Protein AF-A0A561TYX8-F1 (afdb_monomer)

Structure (mmCIF, N/CA/C/O backbone):
data_AF-A0A561TYX8-F1
#
_entry.id   AF-A0A561TYX8-F1
#
loop_
_atom_site.group_PDB
_atom_site.id
_atom_site.type_symbol
_atom_site.label_atom_id
_atom_site.label_alt_id
_atom_site.label_comp_id
_atom_site.label_asym_id
_atom_site.label_entity_id
_atom_site.label_seq_id
_atom_site.pdbx_PDB_ins_code
_atom_site.Cartn_x
_atom_site.Cartn_y
_atom_site.Cartn_z
_atom_site.occupancy
_atom_site.B_iso_or_equiv
_atom_site.auth_seq_id
_atom_site.auth_comp_id
_atom_site.auth_asym_id
_atom_site.auth_atom_id
_atom_site.pdbx_PDB_model_num
ATOM 1 N N . MET A 1 1 ? 54.799 -28.110 39.869 1.00 36.28 1 MET A N 1
ATOM 2 C CA . MET A 1 1 ? 53.670 -27.832 40.781 1.00 36.28 1 MET A CA 1
ATOM 3 C C . MET A 1 1 ? 52.400 -27.724 39.954 1.00 36.28 1 MET A C 1
ATOM 5 O O . MET A 1 1 ? 52.277 -26.794 39.171 1.00 36.28 1 MET A O 1
ATOM 9 N N . ARG A 1 2 ? 51.518 -28.722 40.056 1.00 37.59 2 ARG A N 1
ATOM 10 C CA . ARG A 1 2 ? 50.140 -28.715 39.539 1.00 37.59 2 ARG A CA 1
ATOM 11 C C . ARG A 1 2 ? 49.219 -28.675 40.762 1.00 37.59 2 ARG A C 1
ATOM 13 O O . ARG A 1 2 ? 49.580 -29.333 41.734 1.00 37.59 2 ARG A O 1
ATOM 20 N N . PRO A 1 3 ? 48.053 -28.020 40.720 1.00 42.81 3 PRO A N 1
ATOM 21 C CA . PRO A 1 3 ? 46.947 -28.414 41.564 1.00 42.81 3 PRO A CA 1
ATOM 22 C C . PRO A 1 3 ? 46.062 -29.407 40.807 1.00 42.81 3 PRO A C 1
ATOM 24 O O . PRO A 1 3 ? 45.619 -29.175 39.680 1.00 42.81 3 PRO A O 1
ATOM 27 N N . GLU A 1 4 ? 45.863 -30.543 41.453 1.00 34.31 4 GLU A N 1
ATOM 28 C CA . GLU A 1 4 ? 44.843 -31.541 41.180 1.00 34.31 4 GLU A CA 1
ATOM 29 C C . GLU A 1 4 ? 43.439 -31.010 41.515 1.00 34.31 4 GLU A C 1
ATOM 31 O O . GLU A 1 4 ? 43.203 -30.497 42.604 1.00 34.31 4 GLU A O 1
ATOM 36 N N . TRP A 1 5 ? 42.494 -31.159 40.586 1.00 33.94 5 TRP A N 1
ATOM 37 C CA . TRP A 1 5 ? 41.063 -31.045 40.865 1.00 33.94 5 TRP A CA 1
ATOM 38 C C . TRP A 1 5 ? 40.395 -32.338 40.410 1.00 33.94 5 TRP A C 1
ATOM 40 O O . TRP A 1 5 ? 40.239 -32.595 39.2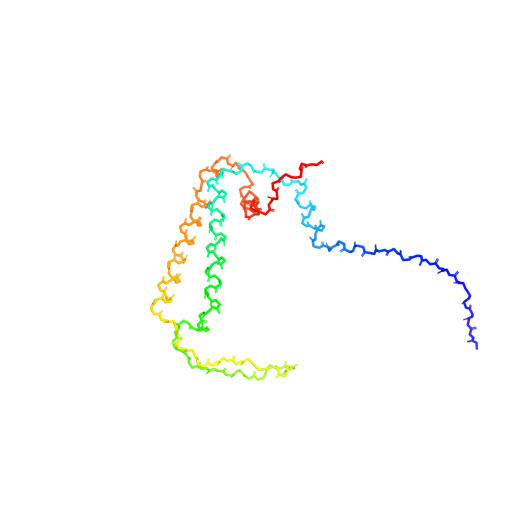16 1.00 33.94 5 TRP A O 1
ATOM 50 N N . GLY A 1 6 ? 40.067 -33.179 41.388 1.00 36.84 6 GLY A N 1
ATOM 51 C CA . GLY A 1 6 ? 39.126 -34.278 41.233 1.00 36.84 6 GLY A CA 1
ATOM 52 C C . GLY A 1 6 ? 37.692 -33.781 41.408 1.00 36.84 6 GLY A C 1
ATOM 53 O O . GLY A 1 6 ? 37.450 -32.793 42.097 1.00 36.84 6 GLY A O 1
ATOM 54 N N . GLY A 1 7 ? 36.742 -34.498 40.808 1.00 33.25 7 GLY A N 1
ATOM 55 C CA . GLY A 1 7 ? 35.319 -34.326 41.096 1.00 33.25 7 GLY A CA 1
ATOM 56 C C . GLY A 1 7 ? 34.444 -34.446 39.861 1.00 33.25 7 GLY A C 1
ATOM 57 O O . GLY A 1 7 ? 34.057 -33.450 39.262 1.00 33.25 7 GLY A O 1
ATOM 58 N N . ALA A 1 8 ? 34.121 -35.681 39.489 1.00 38.94 8 ALA A N 1
ATOM 59 C CA . ALA A 1 8 ? 33.077 -35.977 38.524 1.00 38.94 8 ALA A CA 1
ATOM 60 C C . ALA A 1 8 ? 31.706 -35.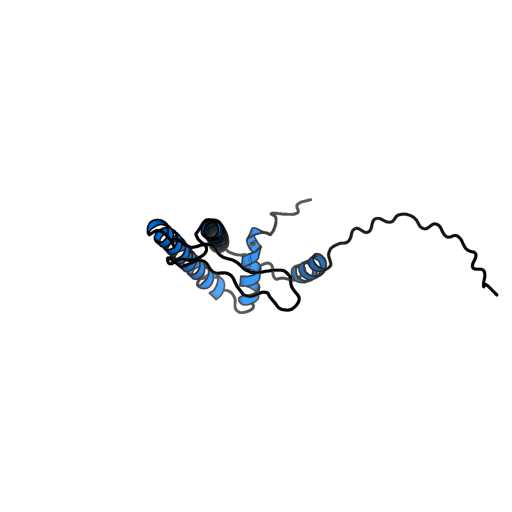526 39.059 1.00 38.94 8 ALA A C 1
ATOM 62 O O . ALA A 1 8 ? 31.303 -35.932 40.146 1.00 38.94 8 ALA A O 1
ATOM 63 N N . ALA A 1 9 ? 30.962 -34.771 38.253 1.00 36.69 9 ALA A N 1
ATOM 64 C CA . ALA A 1 9 ? 29.516 -34.643 38.378 1.00 36.69 9 ALA A CA 1
ATOM 65 C C . ALA A 1 9 ? 28.901 -34.781 36.981 1.00 36.69 9 ALA A C 1
ATOM 67 O O . ALA A 1 9 ? 29.055 -33.920 36.118 1.00 36.69 9 ALA A O 1
ATOM 68 N N . ARG A 1 10 ? 28.227 -35.912 36.751 1.00 40.44 10 ARG A N 1
ATOM 69 C CA . ARG A 1 10 ? 27.256 -36.056 35.666 1.00 40.44 10 ARG A CA 1
ATOM 70 C C . ARG A 1 10 ? 26.080 -35.134 35.979 1.00 40.44 10 ARG A C 1
ATOM 72 O O . ARG A 1 10 ? 25.477 -35.281 37.038 1.00 40.44 10 ARG A O 1
ATOM 79 N N . VAL A 1 11 ? 25.726 -34.256 35.047 1.00 37.28 11 VAL A N 1
ATOM 80 C CA . VAL A 1 11 ? 24.432 -33.567 35.042 1.00 37.28 11 VAL A CA 1
ATOM 81 C C . VAL A 1 11 ? 23.769 -33.848 33.699 1.00 37.28 11 VAL A C 1
ATOM 83 O O . VAL A 1 11 ? 24.385 -33.702 32.645 1.00 37.28 11 VAL A O 1
ATOM 86 N N . SER A 1 12 ? 22.542 -34.358 33.787 1.00 34.19 12 SER A N 1
ATOM 87 C CA . SER A 1 12 ? 21.665 -34.763 32.693 1.00 34.19 12 SER A CA 1
ATOM 88 C C . SER A 1 12 ? 21.489 -33.699 31.616 1.00 34.19 12 SER A C 1
ATOM 90 O O . SER A 1 12 ? 21.441 -32.504 31.898 1.00 34.19 12 SER A O 1
ATOM 92 N N . ALA A 1 13 ? 21.271 -34.181 30.392 1.00 40.34 13 ALA A N 1
ATOM 93 C CA . ALA A 1 13 ? 20.687 -33.422 29.301 1.00 40.34 13 ALA A CA 1
ATOM 94 C C . ALA A 1 13 ? 19.316 -32.866 29.725 1.00 40.34 13 ALA A C 1
ATOM 96 O O . ALA A 1 13 ? 18.338 -33.604 29.828 1.00 40.34 13 ALA A O 1
ATOM 97 N N . GLY A 1 14 ? 19.268 -31.565 30.002 1.00 31.69 14 GLY A N 1
ATOM 98 C CA . GLY A 1 14 ? 18.042 -30.783 30.038 1.00 31.69 14 GLY A CA 1
ATOM 99 C C . GLY A 1 14 ? 17.935 -30.022 28.726 1.00 31.69 14 GLY A C 1
ATOM 100 O O . GLY A 1 14 ? 18.785 -29.186 28.425 1.00 31.69 14 GLY A O 1
ATOM 101 N N . THR A 1 15 ? 16.924 -30.348 27.929 1.00 35.97 15 THR A N 1
ATOM 102 C CA . THR A 1 15 ? 16.546 -29.619 26.720 1.00 35.97 15 THR A CA 1
ATOM 103 C C . THR A 1 15 ? 16.343 -28.146 27.069 1.00 35.97 15 THR A C 1
ATOM 105 O O . THR A 1 15 ? 15.389 -27.796 27.760 1.00 35.97 15 THR A O 1
ATOM 108 N N . VAL A 1 16 ? 17.245 -27.276 26.610 1.00 39.47 16 VAL A N 1
ATOM 109 C CA . VAL A 1 16 ? 17.001 -25.833 26.602 1.00 39.47 16 VAL A CA 1
ATOM 110 C C . VAL A 1 16 ? 16.003 -25.584 25.471 1.00 39.47 16 VAL A C 1
ATOM 112 O O . VAL A 1 16 ? 16.356 -25.518 24.296 1.00 39.47 16 VAL A O 1
ATOM 115 N N . THR A 1 17 ? 14.717 -25.515 25.805 1.00 43.91 17 THR A N 1
ATOM 116 C CA . THR A 1 17 ? 13.752 -24.856 24.924 1.00 43.91 17 THR A CA 1
ATOM 117 C C . THR A 1 17 ? 14.003 -23.368 25.098 1.00 43.91 17 THR A C 1
ATOM 119 O O . THR A 1 17 ? 13.460 -22.730 25.997 1.00 43.91 17 THR A O 1
ATOM 122 N N . GLY A 1 18 ? 14.928 -22.834 24.300 1.00 40.00 18 GLY A N 1
ATOM 123 C CA . GLY A 1 18 ? 15.170 -21.403 24.217 1.00 40.00 18 GLY A CA 1
ATOM 124 C C . GLY A 1 18 ? 13.933 -20.734 23.638 1.00 40.00 18 GLY A C 1
ATOM 125 O O . GLY A 1 18 ? 13.807 -20.619 22.423 1.00 40.00 18 GLY A O 1
ATOM 126 N N . VAL A 1 19 ? 13.006 -20.317 24.499 1.00 43.66 19 VAL A N 1
ATOM 127 C CA . VAL A 1 19 ? 12.020 -19.308 24.117 1.00 43.66 19 VAL A CA 1
ATOM 128 C C . VAL A 1 19 ? 12.825 -18.051 23.816 1.00 43.66 19 VAL A C 1
ATOM 130 O O . VAL A 1 19 ? 13.549 -17.543 24.672 1.00 43.66 19 VAL A O 1
ATOM 133 N N . SER A 1 20 ? 12.769 -17.617 22.560 1.00 40.81 20 SER A N 1
ATOM 134 C CA . SER A 1 20 ? 13.486 -16.441 22.084 1.00 40.81 20 SER A CA 1
ATOM 135 C C . SER A 1 20 ? 13.104 -15.236 22.947 1.00 40.81 20 SER A C 1
ATOM 137 O O . SER A 1 20 ? 11.920 -15.002 23.190 1.00 40.81 20 SER A O 1
ATOM 139 N N . SER A 1 21 ? 14.079 -14.448 23.408 1.00 40.12 21 SER A N 1
ATOM 140 C CA . SER A 1 21 ? 13.830 -13.261 24.246 1.00 40.12 21 SER A CA 1
ATOM 141 C C . SER A 1 21 ? 12.894 -12.236 23.585 1.00 40.12 21 SER A C 1
ATOM 143 O O . SER A 1 21 ? 12.309 -11.405 24.273 1.00 40.12 21 SER A O 1
ATOM 145 N N . GLN A 1 22 ? 12.719 -12.323 22.262 1.00 44.97 22 GLN A N 1
ATOM 146 C CA . GLN A 1 22 ? 11.759 -11.543 21.482 1.00 44.97 22 GLN A CA 1
ATOM 147 C C . GLN A 1 22 ? 10.301 -11.933 21.805 1.00 44.97 22 GLN A C 1
ATOM 149 O O . GLN A 1 22 ? 9.473 -11.060 22.044 1.00 44.97 22 GLN A O 1
ATOM 154 N N . THR A 1 23 ? 10.025 -13.232 21.971 1.00 48.34 23 THR A N 1
ATOM 155 C CA . THR A 1 23 ? 8.698 -13.776 22.305 1.00 48.34 23 THR A CA 1
ATOM 156 C C . THR A 1 23 ? 8.246 -13.374 23.709 1.00 48.34 23 THR A C 1
ATOM 158 O O . THR A 1 23 ? 7.081 -13.061 23.916 1.00 48.34 23 THR A O 1
ATOM 161 N N . ILE A 1 24 ? 9.162 -13.319 24.681 1.00 45.91 24 ILE A N 1
ATOM 162 C CA . ILE A 1 24 ? 8.820 -12.945 26.066 1.00 45.91 24 ILE A CA 1
ATOM 163 C C . ILE A 1 24 ? 8.516 -11.443 26.182 1.00 45.91 24 ILE A C 1
ATOM 165 O O . ILE A 1 24 ? 7.650 -11.049 26.965 1.00 45.91 24 ILE A O 1
ATOM 169 N N . PHE A 1 25 ? 9.183 -10.598 25.387 1.00 44.19 25 PHE A N 1
ATOM 170 C CA . PHE A 1 25 ? 8.938 -9.154 25.402 1.00 44.19 25 PHE A CA 1
ATOM 171 C C . PHE A 1 25 ? 7.599 -8.788 24.744 1.00 44.19 25 PHE A C 1
ATOM 173 O O . PHE A 1 25 ? 6.875 -7.947 25.272 1.00 44.19 25 PHE A O 1
ATOM 180 N N . GLU A 1 26 ? 7.223 -9.465 23.655 1.00 50.44 26 GLU A N 1
ATOM 181 C CA . GLU A 1 26 ? 5.905 -9.301 23.029 1.00 50.44 26 GLU A CA 1
ATOM 182 C C . GLU A 1 26 ? 4.787 -9.871 23.908 1.00 50.44 26 GLU A C 1
ATOM 184 O O . GLU A 1 26 ? 3.799 -9.192 24.175 1.00 50.44 26 GLU A O 1
ATOM 189 N N . GLN A 1 27 ? 4.951 -11.079 24.451 1.00 44.59 27 GLN A N 1
ATOM 190 C CA . GLN A 1 27 ? 3.891 -11.747 25.210 1.00 44.59 27 GLN A CA 1
ATOM 191 C C . GLN A 1 27 ? 3.582 -11.060 26.554 1.00 44.59 27 GLN A C 1
ATOM 193 O O . GLN A 1 27 ? 2.430 -11.047 26.988 1.00 44.59 27 GLN A O 1
ATOM 198 N N . SER A 1 28 ? 4.575 -10.408 27.172 1.00 48.81 28 SER A N 1
ATOM 199 C CA . SER A 1 28 ? 4.374 -9.565 28.361 1.00 48.81 28 SER A CA 1
ATOM 200 C C . SER A 1 28 ? 3.639 -8.251 28.039 1.00 48.81 28 SER A C 1
ATOM 202 O O . SER A 1 28 ? 2.866 -7.760 28.859 1.00 48.81 28 SER A O 1
ATOM 204 N N . TYR A 1 29 ? 3.801 -7.716 26.822 1.00 53.31 29 TYR A N 1
ATOM 205 C CA . TYR A 1 29 ? 3.043 -6.555 26.333 1.00 53.31 29 TYR A CA 1
ATOM 206 C C . TYR A 1 29 ? 1.591 -6.908 25.972 1.00 53.31 29 TYR A C 1
ATOM 208 O O . TYR A 1 29 ? 0.699 -6.071 26.116 1.00 53.31 29 TYR A O 1
ATOM 216 N N . TYR A 1 30 ? 1.339 -8.148 25.541 1.00 52.09 30 TYR A N 1
ATOM 217 C CA . TYR A 1 30 ? 0.015 -8.589 25.097 1.00 52.09 30 TYR A CA 1
ATOM 218 C C . TYR A 1 30 ? -0.912 -9.109 26.214 1.00 52.09 30 TYR A C 1
ATOM 220 O O . TYR A 1 30 ? -2.119 -9.184 26.008 1.00 52.09 30 TYR A O 1
ATOM 228 N N . SER A 1 31 ? -0.395 -9.402 27.413 1.00 53.94 31 SER A N 1
ATOM 229 C CA . SER A 1 31 ? -1.201 -9.920 28.540 1.00 53.94 31 SER A CA 1
ATOM 230 C C . SER A 1 31 ? -2.024 -8.845 29.282 1.00 53.94 31 SER A C 1
ATOM 232 O O . SER A 1 31 ? -2.744 -9.149 30.230 1.00 53.94 31 SER A O 1
ATOM 234 N N . GLY A 1 32 ? -1.920 -7.577 28.864 1.00 48.88 32 GLY A N 1
ATOM 235 C CA . GLY A 1 32 ? -2.638 -6.443 29.461 1.00 48.88 32 GLY A CA 1
ATOM 236 C C . GLY A 1 32 ? -3.168 -5.411 28.463 1.00 48.88 32 GLY A C 1
ATOM 237 O O . GLY A 1 32 ? -3.611 -4.345 28.888 1.00 48.88 32 GLY A O 1
ATOM 238 N N . VAL A 1 33 ? -3.124 -5.681 27.152 1.00 52.56 33 VAL A N 1
ATOM 239 C CA . VAL A 1 33 ? -3.747 -4.772 26.176 1.00 52.56 33 VAL A CA 1
ATOM 240 C C . VAL A 1 33 ? -5.264 -4.837 26.321 1.00 52.56 33 VAL A C 1
ATOM 242 O O . VAL A 1 33 ? -5.823 -5.936 26.344 1.00 52.56 33 VAL A O 1
ATOM 245 N N . PRO A 1 34 ? -5.945 -3.679 26.376 1.00 58.78 34 PRO A N 1
ATOM 246 C CA . PRO A 1 34 ? -7.390 -3.627 26.251 1.00 58.78 34 PRO A CA 1
ATOM 247 C C . PRO A 1 34 ? -7.815 -4.445 25.033 1.00 58.78 34 PRO A C 1
ATOM 249 O O . PRO A 1 34 ? -7.312 -4.237 23.927 1.00 58.78 34 PRO A O 1
ATOM 252 N N . THR A 1 35 ? -8.709 -5.410 25.230 1.00 72.38 35 THR A N 1
ATOM 253 C CA . THR A 1 35 ? -9.279 -6.155 24.112 1.00 72.38 35 THR A CA 1
ATOM 254 C C . THR A 1 35 ? -10.230 -5.215 23.383 1.00 72.38 35 THR A C 1
ATOM 256 O O . THR A 1 35 ? -11.324 -4.925 23.862 1.00 72.38 35 THR A O 1
ATOM 259 N N . TYR A 1 36 ? -9.774 -4.664 22.262 1.00 85.56 36 TYR A N 1
ATOM 260 C CA . TYR A 1 36 ? -10.581 -3.786 21.427 1.00 85.56 36 TYR A CA 1
ATOM 261 C C . TYR A 1 36 ? -11.527 -4.623 20.567 1.00 85.56 36 TYR A C 1
ATOM 263 O O . TYR A 1 36 ? -11.086 -5.450 19.767 1.00 85.56 36 TYR A O 1
ATOM 271 N N . ASP A 1 37 ? -12.828 -4.388 20.712 1.00 88.88 37 ASP A N 1
ATOM 272 C CA . ASP A 1 37 ? -13.844 -4.986 19.850 1.00 88.88 37 ASP A CA 1
ATOM 273 C C . ASP A 1 37 ? -13.958 -4.169 18.555 1.00 88.88 37 ASP A C 1
ATOM 275 O O . ASP A 1 37 ? -14.744 -3.225 18.448 1.00 88.88 37 ASP A O 1
ATOM 279 N N . PHE A 1 38 ? -13.058 -4.441 17.606 1.00 93.38 38 PHE A N 1
ATOM 280 C CA . PHE A 1 38 ? -13.038 -3.736 16.326 1.00 93.38 38 PHE A CA 1
ATOM 281 C C . PHE A 1 38 ? -14.210 -4.176 15.440 1.00 93.38 38 PHE A C 1
ATOM 283 O O . PHE A 1 38 ? -14.347 -5.377 15.187 1.00 93.38 38 PHE A O 1
ATOM 290 N N . PRO A 1 39 ? -14.978 -3.227 14.873 1.00 95.44 39 PRO A N 1
ATOM 291 C CA . PRO A 1 39 ? -15.978 -3.519 13.856 1.00 95.44 39 PRO A CA 1
ATOM 292 C C . PRO A 1 39 ? -15.398 -4.321 12.686 1.00 95.44 39 PRO A C 1
ATOM 294 O O . PRO A 1 39 ? -14.243 -4.128 12.290 1.00 95.44 39 PRO A O 1
ATOM 297 N N . GLN A 1 40 ? -16.196 -5.234 12.132 1.00 94.19 40 GLN A N 1
ATOM 298 C CA . GLN A 1 40 ? -15.735 -6.150 11.087 1.00 94.19 40 GLN A CA 1
ATOM 299 C C . GLN A 1 40 ? -15.272 -5.412 9.825 1.00 94.19 40 GLN A C 1
ATOM 301 O O .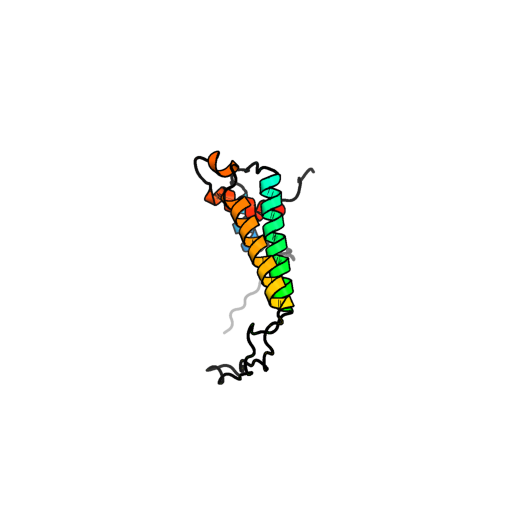 GLN A 1 40 ? -14.251 -5.775 9.253 1.00 94.19 40 GLN A O 1
ATOM 306 N N . ASP A 1 41 ? -15.959 -4.343 9.432 1.00 96.88 41 ASP A N 1
ATOM 307 C CA . ASP A 1 41 ? -15.586 -3.487 8.304 1.00 96.88 41 ASP A CA 1
ATOM 308 C C . ASP A 1 41 ? -14.227 -2.802 8.508 1.00 96.88 41 ASP A C 1
ATOM 310 O O . ASP A 1 41 ? -13.413 -2.758 7.585 1.00 96.88 41 ASP A O 1
ATOM 314 N N . LEU A 1 42 ? -13.921 -2.35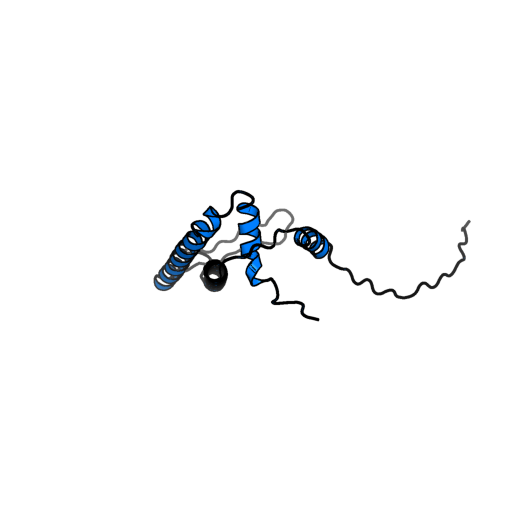7 9.729 1.00 97.06 42 LEU A N 1
ATOM 315 C CA . LEU A 1 42 ? -12.603 -1.822 10.076 1.00 97.06 42 LEU A CA 1
ATOM 316 C C . LEU A 1 42 ? -11.506 -2.900 10.015 1.00 97.06 42 LEU A C 1
ATOM 318 O O . LEU A 1 42 ? -10.408 -2.642 9.511 1.00 97.06 42 LEU A O 1
ATOM 322 N N . ARG A 1 43 ? -11.796 -4.118 10.492 1.00 96.50 43 ARG A N 1
ATOM 323 C CA . ARG A 1 43 ? -10.875 -5.268 10.393 1.00 96.50 43 ARG A CA 1
ATOM 324 C C . ARG A 1 43 ? -10.626 -5.654 8.935 1.00 96.50 43 ARG A C 1
ATOM 326 O O . ARG A 1 43 ? -9.478 -5.881 8.549 1.00 96.50 43 ARG A O 1
ATOM 333 N N . ASP A 1 44 ? -11.675 -5.683 8.121 1.00 96.75 44 ASP A N 1
ATOM 334 C CA . ASP A 1 44 ? -11.604 -6.010 6.699 1.00 96.75 44 ASP A CA 1
ATOM 335 C C . ASP A 1 44 ? -10.824 -4.946 5.918 1.00 96.75 44 ASP A C 1
ATOM 337 O O . ASP A 1 44 ? -9.966 -5.295 5.103 1.00 96.75 44 ASP A O 1
ATOM 341 N N . ALA A 1 45 ? -11.034 -3.660 6.217 1.00 97.62 45 ALA A N 1
ATOM 342 C CA . ALA A 1 45 ? -10.264 -2.562 5.635 1.00 97.62 45 ALA A CA 1
ATOM 343 C C . ALA A 1 45 ? -8.769 -2.662 5.986 1.00 97.62 45 ALA A C 1
ATOM 345 O O . ALA A 1 45 ? -7.916 -2.536 5.103 1.00 97.62 45 ALA A O 1
ATOM 346 N N . GLN A 1 46 ? -8.432 -2.965 7.246 1.00 98.00 46 GLN A N 1
ATOM 347 C CA . GLN A 1 46 ? -7.044 -3.182 7.667 1.00 98.00 46 GLN A CA 1
ATOM 348 C C . GLN A 1 46 ? -6.411 -4.388 6.953 1.00 98.00 46 GLN A C 1
ATOM 350 O O . GLN A 1 46 ? -5.271 -4.319 6.484 1.00 98.00 46 GLN A O 1
ATOM 355 N N . LEU A 1 47 ? -7.145 -5.496 6.834 1.00 97.25 47 LEU A N 1
ATOM 356 C CA . LEU A 1 47 ? -6.675 -6.696 6.146 1.00 97.25 47 LEU A CA 1
ATOM 357 C C . LEU A 1 47 ? -6.462 -6.444 4.647 1.00 97.25 47 LEU A C 1
ATOM 359 O O . LEU A 1 47 ? -5.453 -6.873 4.080 1.00 97.25 47 LEU A O 1
ATOM 363 N N . ALA A 1 48 ? -7.382 -5.727 4.002 1.00 98.00 48 ALA A N 1
ATOM 364 C CA . ALA A 1 48 ? -7.245 -5.308 2.613 1.00 98.00 48 ALA A CA 1
ATOM 365 C C . ALA A 1 48 ? -6.025 -4.394 2.423 1.00 98.00 48 ALA A C 1
ATOM 367 O O . ALA A 1 48 ? -5.265 -4.584 1.470 1.00 98.00 48 ALA A O 1
ATOM 368 N N . LEU A 1 49 ? -5.778 -3.462 3.351 1.00 98.19 49 LEU A N 1
ATOM 369 C CA . LEU A 1 49 ? -4.603 -2.588 3.329 1.00 98.19 49 LEU A CA 1
ATOM 370 C C . LEU A 1 49 ? -3.300 -3.400 3.377 1.00 98.19 49 LEU A C 1
ATOM 372 O O . LEU A 1 49 ? -2.399 -3.179 2.565 1.00 98.19 49 LEU A O 1
ATOM 376 N N . HIS A 1 50 ? -3.214 -4.383 4.277 1.00 97.12 50 HIS A N 1
ATOM 377 C CA . HIS A 1 50 ? -2.059 -5.280 4.385 1.00 97.12 50 HIS A CA 1
ATOM 378 C C . HIS A 1 50 ? -1.837 -6.108 3.121 1.00 97.12 50 HIS A C 1
ATOM 380 O O . HIS A 1 50 ? -0.721 -6.163 2.603 1.00 97.12 50 HIS A O 1
ATOM 386 N N . ARG A 1 51 ? -2.901 -6.717 2.589 1.00 97.69 51 ARG A N 1
ATOM 387 C CA . ARG A 1 51 ? -2.832 -7.511 1.355 1.00 97.69 51 ARG A CA 1
ATOM 388 C C . ARG A 1 51 ? -2.385 -6.668 0.167 1.00 97.69 51 ARG A C 1
ATOM 390 O O . ARG A 1 51 ? -1.520 -7.102 -0.587 1.00 97.69 51 ARG A O 1
ATOM 397 N N . THR A 1 52 ? -2.918 -5.456 0.036 1.00 98.50 52 THR A N 1
ATOM 398 C CA . THR A 1 52 ? -2.552 -4.525 -1.041 1.00 98.50 52 THR A CA 1
ATOM 399 C C . THR A 1 52 ? -1.086 -4.118 -0.938 1.00 98.50 52 THR A C 1
ATOM 401 O O . THR A 1 52 ? -0.375 -4.128 -1.942 1.00 98.50 52 THR A O 1
ATOM 404 N N . ARG A 1 53 ? -0.592 -3.824 0.274 1.00 98.19 53 ARG A N 1
ATOM 405 C CA . ARG A 1 53 ? 0.829 -3.517 0.496 1.00 98.19 53 ARG A CA 1
ATOM 406 C C . ARG A 1 53 ? 1.713 -4.703 0.112 1.00 98.19 53 ARG A C 1
ATOM 408 O O . ARG A 1 53 ? 2.663 -4.522 -0.643 1.00 98.19 53 ARG A O 1
ATOM 415 N N . ALA A 1 54 ? 1.369 -5.908 0.564 1.00 98.12 54 ALA A N 1
ATOM 416 C CA . ALA A 1 54 ? 2.115 -7.117 0.230 1.00 98.12 54 ALA A CA 1
ATOM 417 C C . ALA A 1 54 ? 2.129 -7.389 -1.286 1.00 98.12 54 ALA A C 1
ATOM 419 O O . ALA A 1 54 ? 3.182 -7.697 -1.843 1.00 98.12 54 ALA A O 1
ATOM 420 N N . ALA A 1 55 ? 0.991 -7.223 -1.966 1.00 98.44 55 ALA A N 1
ATOM 421 C CA . ALA A 1 55 ? 0.887 -7.376 -3.416 1.00 98.44 55 ALA A CA 1
ATOM 422 C C . ALA A 1 55 ? 1.732 -6.333 -4.165 1.00 98.44 55 ALA A C 1
ATOM 424 O O . ALA A 1 55 ? 2.485 -6.688 -5.073 1.00 98.44 55 ALA A O 1
ATOM 425 N N . MET A 1 56 ? 1.682 -5.064 -3.746 1.00 98.44 56 MET A N 1
ATOM 426 C CA . MET A 1 56 ? 2.511 -3.999 -4.315 1.00 98.44 56 MET A CA 1
ATOM 427 C C . MET A 1 56 ? 4.006 -4.291 -4.136 1.00 98.44 56 MET A C 1
ATOM 429 O O . MET A 1 56 ? 4.779 -4.102 -5.071 1.00 98.44 56 MET A O 1
ATOM 433 N N . GLU A 1 57 ? 4.430 -4.765 -2.963 1.00 98.25 57 GLU A N 1
ATOM 434 C CA . GLU A 1 57 ? 5.829 -5.121 -2.696 1.00 98.25 57 GLU A CA 1
ATOM 435 C C . GLU A 1 57 ? 6.292 -6.326 -3.517 1.00 98.25 57 GLU A C 1
ATOM 437 O O . GLU A 1 57 ? 7.413 -6.333 -4.027 1.00 98.25 57 GLU A O 1
ATOM 442 N N . GLN A 1 58 ? 5.448 -7.351 -3.658 1.00 98.50 58 GLN A N 1
ATOM 443 C CA . GLN A 1 58 ? 5.732 -8.502 -4.516 1.00 98.50 58 GLN A CA 1
ATOM 444 C C . GLN A 1 58 ? 5.874 -8.075 -5.9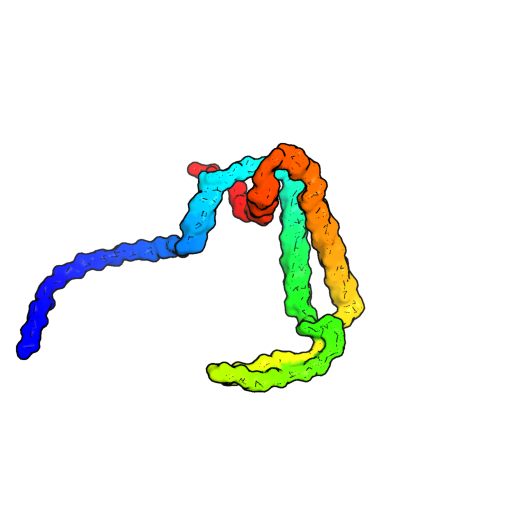75 1.00 98.50 58 GLN A C 1
ATOM 446 O O . GLN A 1 58 ? 6.831 -8.479 -6.630 1.00 98.50 58 GLN A O 1
ATOM 451 N N . TYR A 1 59 ? 4.984 -7.206 -6.453 1.00 98.19 59 TYR A N 1
ATOM 452 C CA . TYR A 1 59 ? 5.060 -6.643 -7.794 1.00 98.19 59 TYR A CA 1
ATOM 453 C C . TYR A 1 59 ? 6.313 -5.781 -7.988 1.00 98.19 59 TYR A C 1
ATOM 455 O O . TYR A 1 59 ? 7.044 -5.953 -8.954 1.00 98.19 59 TYR A O 1
ATOM 463 N N . ALA A 1 60 ? 6.639 -4.904 -7.037 1.00 96.75 60 ALA A N 1
ATOM 464 C CA . ALA A 1 60 ? 7.822 -4.049 -7.120 1.00 96.75 60 ALA A CA 1
ATOM 465 C C . ALA A 1 60 ? 9.132 -4.852 -7.217 1.00 96.75 60 ALA A C 1
ATOM 467 O O . ALA A 1 60 ? 10.070 -4.410 -7.874 1.00 96.75 60 ALA A O 1
ATOM 468 N N . LYS A 1 61 ? 9.192 -6.052 -6.622 1.00 97.25 61 LYS A N 1
ATOM 469 C CA . LYS A 1 61 ? 10.348 -6.959 -6.733 1.00 97.25 61 LYS A CA 1
ATOM 470 C C . LYS A 1 61 ? 10.545 -7.528 -8.141 1.00 97.25 61 LYS A C 1
ATOM 472 O O . LYS A 1 61 ? 11.649 -7.977 -8.437 1.00 97.25 61 LYS A O 1
ATOM 477 N N . THR A 1 62 ? 9.515 -7.533 -8.991 1.00 96.81 62 THR A N 1
ATOM 478 C CA . THR A 1 62 ? 9.626 -7.990 -10.387 1.00 96.81 62 THR A CA 1
ATOM 479 C C . THR A 1 62 ? 10.020 -6.871 -11.345 1.00 96.81 62 THR A C 1
ATOM 481 O O . THR A 1 62 ? 10.296 -7.142 -12.511 1.00 96.81 62 THR A O 1
ATOM 484 N N . LEU A 1 63 ? 10.001 -5.617 -10.890 1.00 97.00 63 LEU A N 1
ATOM 485 C CA . LEU A 1 63 ? 10.316 -4.466 -11.724 1.00 97.00 63 LEU A CA 1
ATOM 486 C C . LEU A 1 63 ? 11.825 -4.257 -11.848 1.00 97.00 63 LEU A C 1
ATOM 488 O O . LEU A 1 63 ? 12.624 -4.750 -11.048 1.00 97.00 63 LEU A O 1
ATOM 492 N N . ALA A 1 64 ? 12.210 -3.486 -12.865 1.00 96.94 64 ALA A N 1
ATOM 493 C CA . ALA A 1 64 ? 13.577 -3.011 -12.988 1.00 96.94 64 ALA A CA 1
ATOM 494 C C . ALA A 1 64 ? 13.989 -2.231 -11.726 1.00 96.94 64 ALA A C 1
ATOM 496 O O . ALA A 1 64 ? 13.167 -1.681 -11.001 1.00 96.94 64 ALA A O 1
ATOM 497 N N . TRP A 1 65 ? 15.285 -2.161 -11.438 1.00 94.69 65 TRP A N 1
ATOM 498 C CA . TRP A 1 65 ? 15.742 -1.492 -10.216 1.00 94.69 65 TRP A CA 1
ATOM 499 C C . TRP A 1 65 ? 15.566 0.038 -10.261 1.00 94.69 65 TRP A C 1
ATOM 501 O O . TRP A 1 65 ? 15.645 0.682 -9.216 1.00 94.69 65 TRP A O 1
ATOM 511 N N . SER A 1 66 ? 15.330 0.613 -11.446 1.00 96.06 66 SER A N 1
ATOM 512 C CA . SER A 1 66 ? 15.005 2.026 -11.648 1.00 96.06 66 SER A CA 1
ATOM 513 C C . SER A 1 66 ? 13.700 2.183 -12.419 1.00 96.06 66 SER A C 1
ATOM 515 O O . SER A 1 66 ? 13.455 1.446 -13.373 1.00 96.06 66 SER A O 1
ATOM 517 N N . ALA A 1 67 ? 12.910 3.187 -12.032 1.00 95.88 67 ALA A N 1
ATOM 518 C CA . ALA A 1 67 ? 11.667 3.559 -12.703 1.00 95.88 67 ALA A CA 1
ATOM 519 C C . ALA A 1 67 ? 11.898 4.241 -14.057 1.00 95.88 67 ALA A C 1
ATOM 521 O O . ALA A 1 67 ? 11.115 4.041 -14.980 1.00 95.88 67 ALA A O 1
ATOM 522 N N . GLU A 1 68 ? 12.978 5.009 -14.191 1.00 96.38 68 GLU A N 1
ATOM 523 C CA . GLU A 1 68 ? 13.397 5.587 -15.468 1.00 96.38 68 GLU A CA 1
ATOM 524 C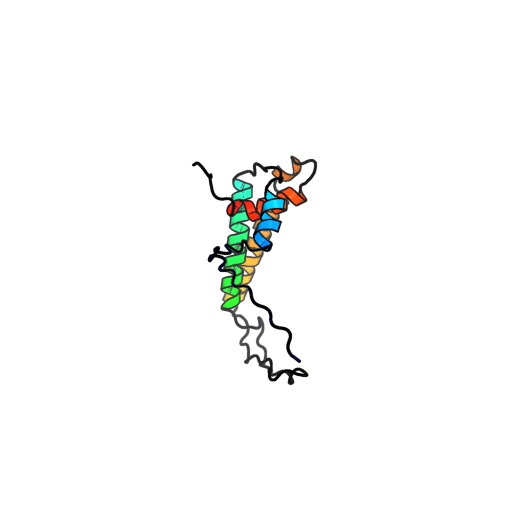 C . GLU A 1 68 ? 14.539 4.777 -16.087 1.00 96.38 68 GLU A C 1
ATOM 526 O O . GLU A 1 68 ? 15.277 4.103 -15.347 1.00 96.38 68 GLU A O 1
ATOM 531 N N . PRO A 1 69 ? 14.717 4.848 -17.419 1.00 96.81 69 PRO A N 1
ATOM 532 C CA . PRO A 1 69 ? 15.908 4.329 -18.066 1.00 96.81 69 PRO A CA 1
ATOM 533 C C . PRO A 1 69 ? 17.155 4.946 -17.431 1.00 96.81 69 PRO A C 1
ATOM 535 O O . PRO A 1 69 ? 17.299 6.169 -17.390 1.00 96.81 69 PRO A O 1
ATOM 538 N N . MET A 1 70 ? 18.049 4.109 -16.911 1.00 96.81 70 MET A N 1
ATOM 539 C CA . MET A 1 70 ? 19.283 4.569 -16.279 1.00 96.81 70 MET A CA 1
ATOM 540 C C . MET A 1 70 ? 20.449 3.661 -16.648 1.00 96.81 70 MET A C 1
ATOM 542 O O . MET A 1 70 ? 20.283 2.438 -16.629 1.00 96.81 70 MET A O 1
ATOM 546 N N . PRO A 1 71 ? 21.631 4.234 -16.938 1.00 95.56 71 PRO A N 1
ATOM 547 C CA . PRO A 1 71 ? 22.823 3.434 -17.138 1.00 95.56 71 PRO A CA 1
ATOM 548 C C . PRO A 1 71 ? 23.186 2.701 -15.846 1.00 95.56 71 PRO A C 1
ATOM 550 O O . PRO A 1 71 ? 22.979 3.191 -14.729 1.00 95.56 71 PRO A O 1
ATOM 553 N N . GLY A 1 72 ? 23.738 1.513 -16.023 1.00 94.44 72 GLY A N 1
ATOM 554 C CA . GLY A 1 72 ? 24.344 0.728 -14.978 1.00 94.44 72 GLY A CA 1
ATOM 555 C C . GLY A 1 72 ? 25.547 1.450 -14.397 1.00 94.44 72 GLY A C 1
ATOM 556 O O . GLY A 1 72 ? 26.144 2.342 -15.005 1.00 94.44 72 GLY A O 1
ATOM 557 N N . TRP A 1 73 ? 25.898 1.065 -13.182 1.00 93.38 73 TRP A N 1
ATOM 558 C CA . TRP A 1 73 ? 27.012 1.653 -12.465 1.00 93.38 73 TRP A CA 1
ATOM 559 C C . TRP A 1 73 ? 27.697 0.613 -11.590 1.00 93.38 73 TRP A C 1
ATOM 561 O O . TRP A 1 73 ? 27.095 -0.361 -11.137 1.00 93.38 73 TRP A O 1
ATOM 571 N N . GLU A 1 74 ? 28.970 0.873 -11.334 1.00 93.00 74 GLU A N 1
ATOM 572 C CA . GLU A 1 74 ? 29.831 0.121 -10.432 1.00 93.00 74 GLU A CA 1
ATOM 573 C C . GLU A 1 74 ? 30.398 1.117 -9.425 1.00 93.00 74 GLU A C 1
ATOM 575 O O . GLU A 1 74 ? 30.993 2.124 -9.812 1.00 93.00 74 GLU A O 1
ATOM 580 N N . ALA A 1 75 ? 30.176 0.878 -8.134 1.00 88.25 75 ALA A N 1
ATOM 581 C CA . ALA A 1 75 ? 30.756 1.716 -7.096 1.00 88.25 75 ALA A CA 1
ATOM 582 C C . ALA A 1 75 ? 32.220 1.354 -6.859 1.00 88.25 75 ALA A C 1
ATOM 584 O O . ALA A 1 75 ? 32.645 0.199 -6.990 1.00 88.25 75 ALA A O 1
ATOM 585 N N . ASP A 1 76 ? 32.968 2.347 -6.386 1.00 84.25 76 ASP A N 1
ATOM 586 C CA . ASP A 1 76 ? 34.287 2.113 -5.832 1.00 84.25 76 ASP A CA 1
ATOM 587 C C . ASP A 1 76 ? 34.238 1.102 -4.684 1.00 84.25 76 ASP A C 1
ATOM 589 O O . ASP A 1 76 ? 33.248 0.937 -3.959 1.00 84.25 76 ASP A O 1
ATOM 593 N N . LYS A 1 77 ? 35.366 0.412 -4.512 1.00 82.25 77 LYS A N 1
ATOM 594 C CA . LYS A 1 77 ? 35.547 -0.560 -3.439 1.00 82.25 77 LYS A CA 1
ATOM 595 C C . LYS A 1 77 ? 35.306 0.119 -2.089 1.00 82.25 77 LYS A C 1
ATOM 597 O O . LYS A 1 77 ? 35.966 1.100 -1.755 1.00 82.25 77 LYS A O 1
ATOM 602 N N . GLN A 1 78 ? 34.419 -0.458 -1.286 1.00 80.81 78 GLN A N 1
ATOM 603 C CA . GLN A 1 78 ? 34.205 -0.009 0.087 1.00 80.81 78 GLN A CA 1
ATOM 604 C C . GLN A 1 78 ? 35.475 -0.233 0.928 1.00 80.81 78 GLN A C 1
ATOM 606 O O . GLN A 1 78 ? 36.130 -1.277 0.828 1.00 80.81 78 GLN A O 1
ATOM 611 N N . LEU A 1 79 ? 35.837 0.740 1.770 1.00 80.50 79 LEU A N 1
ATOM 612 C CA . LEU A 1 79 ? 37.019 0.635 2.628 1.00 80.50 79 LEU A CA 1
ATOM 613 C C . LEU A 1 79 ? 36.860 -0.571 3.575 1.00 80.50 79 LEU A C 1
ATOM 615 O O . LEU A 1 79 ? 35.824 -0.737 4.210 1.00 80.50 79 LEU A O 1
ATOM 619 N N . HIS A 1 80 ? 37.876 -1.435 3.634 1.00 85.19 80 HIS A N 1
ATOM 620 C CA . HIS A 1 80 ? 37.891 -2.689 4.412 1.00 85.19 80 HIS A CA 1
ATOM 621 C C . HIS A 1 80 ? 36.910 -3.801 3.979 1.00 85.19 80 HIS A C 1
ATOM 623 O O . HIS A 1 80 ? 36.779 -4.793 4.691 1.00 85.19 80 HIS A O 1
ATOM 629 N N . SER A 1 81 ? 36.300 -3.718 2.789 1.00 82.88 81 SER A N 1
ATOM 630 C CA . SER A 1 81 ? 35.518 -4.817 2.198 1.00 82.88 81 SER A CA 1
ATOM 631 C C . SER A 1 81 ? 36.001 -5.166 0.787 1.00 82.88 81 SER A C 1
ATOM 633 O O . SER A 1 81 ? 36.482 -4.310 0.050 1.00 82.88 81 SER A O 1
ATOM 635 N N . GLY A 1 82 ? 35.899 -6.439 0.396 1.00 80.25 82 GLY A N 1
ATOM 636 C CA . GLY A 1 82 ? 36.098 -6.874 -0.995 1.00 80.25 82 GLY A CA 1
ATOM 637 C C . GLY A 1 82 ? 34.886 -6.611 -1.896 1.00 80.25 82 GLY A C 1
ATOM 638 O O . GLY A 1 82 ? 34.986 -6.763 -3.110 1.00 80.25 82 GLY A O 1
ATOM 639 N N . TYR A 1 83 ? 33.753 -6.227 -1.308 1.00 84.38 83 TYR A N 1
ATOM 640 C CA . TYR A 1 83 ? 32.490 -6.034 -2.003 1.00 84.38 83 TYR A CA 1
ATOM 641 C C . TYR A 1 83 ? 32.479 -4.743 -2.835 1.00 84.38 83 TYR A C 1
ATOM 643 O O . TYR A 1 83 ? 32.904 -3.680 -2.368 1.00 84.38 83 TYR A O 1
ATOM 651 N N . ARG A 1 84 ? 31.948 -4.846 -4.057 1.00 84.94 84 ARG A N 1
ATOM 652 C CA . ARG A 1 84 ? 31.601 -3.723 -4.932 1.00 84.94 84 ARG A CA 1
ATOM 653 C C . ARG A 1 84 ? 30.121 -3.816 -5.265 1.00 84.94 84 ARG A C 1
ATOM 655 O O . ARG A 1 84 ? 29.652 -4.865 -5.698 1.00 84.94 84 ARG A O 1
ATOM 662 N N . SER A 1 85 ? 29.399 -2.728 -5.022 1.00 88.25 85 SER A N 1
ATOM 663 C CA . SER A 1 85 ? 28.004 -2.627 -5.433 1.00 88.25 85 SER A CA 1
ATOM 664 C C . SER A 1 85 ? 27.943 -2.324 -6.918 1.00 88.25 85 SER A C 1
ATOM 666 O O . SER A 1 85 ? 28.573 -1.374 -7.378 1.00 88.25 85 SER A O 1
ATOM 668 N N . ALA A 1 86 ? 27.132 -3.103 -7.615 1.00 91.69 86 ALA A N 1
ATOM 669 C CA . ALA A 1 86 ? 26.918 -3.008 -9.042 1.00 91.69 86 ALA A CA 1
ATOM 670 C C . ALA A 1 86 ? 25.425 -3.004 -9.348 1.00 91.69 86 ALA A C 1
ATOM 672 O O . ALA A 1 86 ? 24.651 -3.733 -8.711 1.00 91.69 86 ALA A O 1
ATOM 673 N N . LYS A 1 87 ? 25.021 -2.245 -10.363 1.00 93.88 87 LYS A N 1
ATOM 674 C CA . LYS A 1 87 ? 23.712 -2.387 -11.001 1.00 93.88 87 LYS A CA 1
ATOM 675 C C . LYS A 1 87 ? 23.882 -2.394 -12.522 1.00 93.88 87 LYS A C 1
ATOM 677 O O . LYS A 1 87 ? 24.604 -1.541 -13.029 1.00 93.88 87 LYS A O 1
ATOM 682 N N . PRO A 1 88 ? 23.234 -3.324 -13.249 1.00 95.00 88 PRO A N 1
ATOM 683 C CA . PRO A 1 88 ? 23.221 -3.294 -14.710 1.00 95.00 88 PRO A CA 1
ATOM 684 C C . PRO A 1 88 ? 22.373 -2.122 -15.220 1.00 95.00 88 PRO A C 1
ATOM 686 O O . PRO A 1 88 ? 21.645 -1.508 -14.439 1.00 95.00 88 PRO A O 1
ATOM 689 N N . ASP A 1 89 ? 22.414 -1.849 -16.525 1.00 96.88 89 ASP A N 1
ATOM 690 C CA . ASP A 1 89 ? 21.493 -0.900 -17.161 1.00 96.88 89 ASP A CA 1
ATOM 691 C C . ASP A 1 89 ? 20.038 -1.224 -16.789 1.00 96.88 89 ASP A C 1
ATOM 693 O O . ASP A 1 89 ? 19.600 -2.377 -16.837 1.00 96.88 89 ASP A O 1
ATOM 697 N N . SER A 1 90 ? 19.288 -0.197 -16.395 1.00 96.44 90 SER A N 1
ATOM 698 C CA . SER A 1 90 ? 17.848 -0.297 -16.189 1.00 96.44 90 SER A CA 1
ATOM 699 C C . SER A 1 90 ? 17.126 0.218 -17.427 1.00 96.44 90 SER A C 1
ATOM 701 O O . SER A 1 90 ? 17.353 1.368 -17.808 1.00 96.44 90 SER A O 1
ATOM 703 N N . PRO A 1 91 ? 16.194 -0.549 -18.011 1.00 96.56 91 PRO A N 1
ATOM 704 C CA . PRO A 1 91 ? 15.327 -0.044 -19.071 1.00 96.56 91 PRO A CA 1
ATOM 705 C C . PRO A 1 91 ? 14.252 0.931 -18.558 1.00 96.56 91 PRO A C 1
ATOM 707 O O . PRO A 1 91 ? 13.576 1.556 -19.367 1.00 96.56 91 PRO A O 1
ATOM 710 N N . GLY A 1 92 ? 14.083 1.074 -17.238 1.00 97.25 92 GLY A N 1
ATOM 711 C CA . GLY A 1 92 ? 12.952 1.796 -16.658 1.00 97.25 92 GLY A CA 1
ATOM 712 C C . GLY A 1 92 ? 11.677 0.952 -16.624 1.00 97.25 92 GLY A C 1
ATOM 713 O O . GLY A 1 92 ? 11.672 -0.221 -17.002 1.00 97.25 92 GLY A O 1
ATOM 714 N N . TYR A 1 93 ? 10.590 1.550 -16.145 1.00 97.88 93 TYR A N 1
ATOM 715 C CA . TYR A 1 93 ? 9.269 0.929 -16.131 1.00 97.88 93 TYR A CA 1
ATOM 716 C C . TYR A 1 93 ? 8.535 1.200 -17.436 1.00 97.88 93 TYR A C 1
ATOM 718 O O . TYR A 1 93 ? 8.545 2.330 -17.938 1.00 97.88 93 TYR A O 1
ATOM 726 N N . THR A 1 94 ? 7.831 0.182 -17.924 1.00 98.00 94 THR A N 1
ATOM 727 C CA . THR A 1 94 ? 6.831 0.354 -18.983 1.00 98.00 94 THR A CA 1
ATOM 728 C C . THR A 1 94 ? 5.641 1.169 -18.470 1.00 98.00 94 THR A C 1
ATOM 730 O O . THR A 1 94 ? 5.433 1.295 -17.260 1.00 98.00 94 THR A O 1
ATOM 733 N N . ASP A 1 95 ? 4.829 1.702 -19.381 1.00 97.88 95 ASP A N 1
ATOM 734 C CA . ASP A 1 95 ? 3.631 2.464 -19.009 1.00 97.88 95 ASP A CA 1
ATOM 735 C C . ASP A 1 95 ? 2.639 1.611 -18.210 1.00 97.88 95 ASP A C 1
ATOM 737 O O . ASP A 1 95 ? 2.191 2.033 -17.146 1.00 97.88 95 ASP A O 1
ATOM 741 N N . GLU A 1 96 ? 2.406 0.366 -18.634 1.00 98.00 96 GLU A N 1
ATOM 742 C CA . GLU A 1 96 ? 1.581 -0.606 -17.900 1.00 98.00 96 GLU A CA 1
ATOM 743 C C . GLU A 1 96 ? 2.108 -0.840 -16.476 1.00 98.00 96 GLU A C 1
ATOM 745 O O . GLU A 1 96 ? 1.344 -0.917 -15.512 1.00 98.00 96 GLU A O 1
ATOM 750 N N . GLN A 1 97 ? 3.434 -0.905 -16.303 1.00 98.25 97 GLN A N 1
ATOM 751 C CA . GLN A 1 97 ? 4.034 -1.077 -14.983 1.00 98.25 97 GLN A CA 1
ATOM 752 C C . GLN A 1 97 ? 3.838 0.146 -14.085 1.00 98.25 97 GLN A C 1
ATOM 754 O O . GLN A 1 97 ? 3.575 -0.005 -12.886 1.00 98.25 97 GLN A O 1
ATOM 759 N N . ARG A 1 98 ? 3.942 1.353 -14.653 1.00 97.94 98 ARG A N 1
ATOM 760 C CA . ARG A 1 98 ? 3.677 2.613 -13.943 1.00 97.94 98 ARG A CA 1
ATOM 761 C C . ARG A 1 98 ? 2.208 2.716 -13.552 1.00 97.94 98 ARG A C 1
ATOM 763 O O . ARG A 1 98 ? 1.926 3.067 -12.407 1.00 97.94 98 ARG A O 1
ATOM 770 N N . GLU A 1 99 ? 1.304 2.375 -14.463 1.00 98.31 99 GLU A N 1
ATOM 771 C CA . GLU A 1 99 ? -0.140 2.378 -14.237 1.00 98.31 99 GLU A CA 1
ATOM 772 C C . GLU A 1 99 ? -0.532 1.383 -13.141 1.00 98.31 99 GLU A C 1
ATOM 774 O O . GLU A 1 99 ? -1.202 1.760 -12.181 1.00 98.31 99 GLU A O 1
ATOM 779 N N . GLN A 1 100 ? -0.013 0.153 -13.187 1.00 98.38 100 GLN A N 1
ATOM 780 C CA . GLN A 1 100 ? -0.252 -0.846 -12.146 1.00 98.38 100 GLN A CA 1
ATOM 781 C C . GLN A 1 100 ? 0.248 -0.379 -10.767 1.00 98.38 100 GLN A C 1
ATOM 783 O O . GLN A 1 100 ? -0.444 -0.544 -9.759 1.00 98.38 100 GLN A O 1
ATOM 788 N N . LEU A 1 101 ? 1.435 0.241 -10.688 1.00 98.19 101 LEU A N 1
ATOM 789 C CA . LEU A 1 101 ? 1.929 0.832 -9.437 1.00 98.19 101 LEU A CA 1
ATOM 790 C C . LEU A 1 101 ? 1.074 2.017 -8.972 1.00 98.19 101 LEU A C 1
ATOM 792 O O . LEU A 1 101 ? 0.893 2.197 -7.767 1.00 98.19 101 LEU A O 1
ATOM 796 N N . ALA A 1 102 ? 0.581 2.843 -9.894 1.00 98.31 102 ALA A N 1
ATOM 797 C CA . ALA A 1 102 ? -0.308 3.954 -9.575 1.00 98.31 102 ALA A CA 1
ATOM 798 C C . ALA A 1 102 ? -1.644 3.448 -9.016 1.00 98.31 102 ALA A C 1
ATOM 800 O O . ALA A 1 102 ? -2.095 3.964 -7.995 1.00 98.31 102 ALA A O 1
ATOM 801 N N . ALA A 1 103 ? -2.210 2.389 -9.600 1.00 98.62 103 ALA A N 1
ATOM 802 C CA . ALA A 1 103 ? -3.414 1.731 -9.103 1.00 98.62 103 ALA A CA 1
ATOM 803 C C . ALA A 1 103 ? -3.216 1.184 -7.679 1.00 98.62 103 ALA A C 1
ATOM 805 O O . ALA A 1 103 ? -4.026 1.468 -6.797 1.00 98.62 103 ALA A O 1
ATOM 806 N N . TYR A 1 104 ? -2.097 0.495 -7.410 1.00 98.62 104 TYR A N 1
ATOM 807 C CA . TYR A 1 104 ? -1.764 0.055 -6.049 1.00 98.62 104 TYR A CA 1
ATOM 808 C C . TYR A 1 104 ? -1.662 1.226 -5.068 1.00 98.62 104 TYR A C 1
ATOM 810 O O . TYR A 1 104 ? -2.209 1.159 -3.970 1.00 98.62 104 TYR A O 1
ATOM 818 N N . ARG A 1 105 ? -0.985 2.318 -5.445 1.00 98.44 105 ARG A N 1
ATOM 819 C CA . ARG A 1 105 ? -0.848 3.503 -4.581 1.00 98.44 105 ARG A CA 1
ATOM 820 C C . ARG A 1 105 ? -2.189 4.179 -4.307 1.00 98.44 105 ARG A C 1
ATOM 822 O O . ARG A 1 105 ? -2.418 4.591 -3.174 1.00 98.44 105 ARG A O 1
ATOM 829 N N . ALA A 1 106 ? -3.059 4.276 -5.310 1.00 98.62 106 ALA A N 1
ATOM 830 C CA . ALA A 1 106 ? -4.401 4.826 -5.154 1.00 98.62 106 ALA A CA 1
ATOM 831 C C . ALA A 1 106 ? -5.241 3.973 -4.193 1.00 98.62 106 ALA A C 1
ATOM 833 O O . ALA A 1 106 ? -5.819 4.507 -3.251 1.00 98.62 106 ALA A O 1
ATOM 834 N N . GLN A 1 107 ? -5.220 2.648 -4.363 1.00 98.62 107 GLN 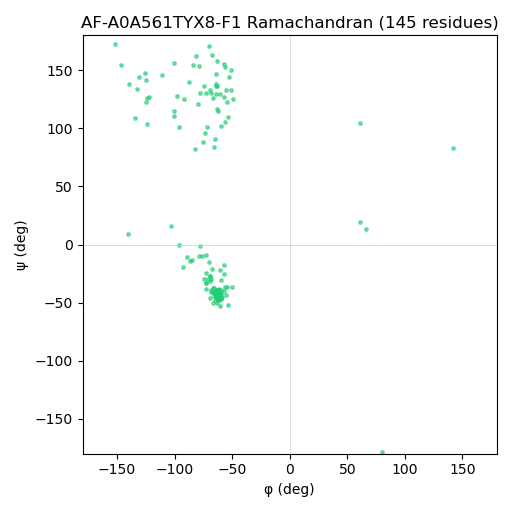A N 1
ATOM 835 C CA . GLN A 1 107 ? -5.928 1.723 -3.479 1.00 98.62 107 GLN A CA 1
ATOM 836 C C . GLN A 1 107 ? -5.377 1.752 -2.044 1.00 98.62 107 GLN A C 1
ATOM 838 O O . GLN A 1 107 ? -6.144 1.742 -1.085 1.00 98.62 107 GLN A O 1
ATOM 843 N N . LEU A 1 108 ? -4.052 1.834 -1.870 1.00 98.62 108 LEU A N 1
ATOM 844 C CA . LEU A 1 108 ? -3.439 2.005 -0.549 1.00 98.62 108 LEU A CA 1
ATOM 845 C C . LEU A 1 108 ? -3.887 3.302 0.123 1.00 98.62 108 LEU A C 1
ATOM 847 O O . LEU A 1 108 ? -4.177 3.289 1.318 1.00 98.62 108 LEU A O 1
ATOM 851 N N . LEU A 1 109 ? -3.936 4.407 -0.628 1.00 98.62 109 LEU A N 1
ATOM 852 C CA . LEU A 1 109 ? -4.419 5.684 -0.119 1.00 98.62 109 LEU A CA 1
ATOM 853 C C . LEU A 1 109 ? -5.874 5.562 0.344 1.00 98.62 109 LEU A C 1
ATOM 855 O O . LEU A 1 109 ? -6.147 5.853 1.504 1.00 98.62 109 LEU A O 1
ATOM 859 N N . GLU A 1 110 ? -6.765 5.061 -0.510 1.00 98.56 110 GLU A N 1
ATOM 860 C CA . GLU A 1 110 ? -8.182 4.849 -0.193 1.00 98.56 110 GLU A CA 1
ATOM 861 C C . GLU A 1 110 ? -8.374 4.004 1.075 1.00 98.56 110 GLU A C 1
ATOM 863 O O . GLU A 1 110 ? -9.043 4.434 2.016 1.00 98.56 110 GLU A O 1
ATOM 868 N N . LEU A 1 111 ? -7.724 2.839 1.146 1.00 98.50 111 LEU A N 1
ATOM 869 C CA . LEU A 1 111 ? -7.816 1.939 2.297 1.00 98.50 111 LEU A CA 1
ATOM 870 C C . LEU A 1 111 ? -7.242 2.578 3.564 1.00 98.50 111 LEU A C 1
ATOM 872 O O . LEU A 1 111 ? -7.836 2.470 4.635 1.00 98.50 111 LEU A O 1
ATOM 876 N N . SER A 1 112 ? -6.108 3.278 3.460 1.00 98.06 112 SER A N 1
ATOM 877 C CA . SER A 1 112 ? -5.537 3.990 4.605 1.00 98.06 112 SER A CA 1
ATOM 878 C C . SER A 1 112 ? -6.458 5.097 5.108 1.00 98.06 112 SER A C 1
ATOM 880 O O . SER A 1 112 ? -6.604 5.249 6.317 1.00 98.06 112 SER A O 1
ATOM 882 N N . THR A 1 113 ? -7.130 5.827 4.213 1.00 98.31 113 THR A N 1
ATOM 883 C CA . THR A 1 113 ? -8.135 6.821 4.588 1.00 98.31 113 THR A CA 1
ATOM 884 C C . THR A 1 113 ? -9.304 6.149 5.296 1.00 98.31 113 THR A C 1
ATOM 886 O O . THR A 1 113 ? -9.622 6.555 6.409 1.00 98.31 113 THR A O 1
ATOM 889 N N . ALA A 1 114 ? -9.868 5.083 4.719 1.00 97.88 114 ALA A N 1
ATOM 890 C CA . ALA A 1 114 ? -10.980 4.339 5.310 1.00 97.88 114 ALA A CA 1
ATOM 891 C C . ALA A 1 114 ? -10.664 3.850 6.732 1.00 97.88 114 ALA A C 1
ATOM 893 O O . ALA A 1 114 ? -11.476 4.022 7.641 1.00 97.88 114 ALA A O 1
ATOM 894 N N . VAL A 1 115 ? -9.456 3.316 6.953 1.00 97.69 115 VAL A N 1
ATOM 895 C CA . VAL A 1 115 ? -9.000 2.933 8.292 1.00 97.69 115 VAL A CA 1
ATOM 896 C C . VAL A 1 115 ? -8.818 4.164 9.173 1.00 97.69 115 VAL A C 1
ATOM 898 O O . VAL A 1 115 ? -9.320 4.166 10.284 1.00 97.69 115 VAL A O 1
ATOM 901 N N . MET A 1 116 ? -8.112 5.214 8.744 1.00 96.06 116 MET A N 1
ATOM 902 C CA . MET A 1 116 ? -7.757 6.348 9.615 1.00 96.06 116 MET A CA 1
ATOM 903 C C . MET A 1 116 ? -8.952 7.215 10.027 1.00 96.06 116 MET A C 1
ATOM 905 O O . MET A 1 116 ? -8.933 7.762 11.132 1.00 96.06 116 MET A O 1
ATOM 909 N N . THR A 1 117 ? -9.969 7.335 9.172 1.00 96.44 117 THR A N 1
ATOM 910 C CA . THR A 1 117 ? -11.156 8.180 9.390 1.00 96.44 117 THR A CA 1
ATOM 911 C C . THR A 1 117 ? -12.391 7.382 9.808 1.00 96.44 117 THR A C 1
ATOM 913 O O . THR A 1 117 ? -13.506 7.883 9.705 1.00 96.44 117 THR A O 1
ATOM 916 N N . HIS A 1 118 ? -12.219 6.132 10.239 1.00 97.38 118 HIS A N 1
ATOM 917 C CA . HIS A 1 118 ? -13.336 5.276 10.625 1.00 97.38 118 HIS A CA 1
ATOM 918 C C . HIS A 1 118 ? -14.106 5.832 11.847 1.00 97.38 118 HIS A C 1
ATOM 920 O O . HIS A 1 118 ? -13.462 6.191 12.838 1.00 97.38 118 HIS A O 1
ATOM 926 N N . PRO A 1 119 ? -15.456 5.824 11.861 1.00 95.62 119 PRO A N 1
ATOM 927 C CA . PRO A 1 119 ? -16.259 6.341 12.981 1.00 95.62 119 PRO A CA 1
ATOM 928 C C . PRO A 1 119 ? -15.968 5.680 14.336 1.00 95.62 119 PRO A C 1
ATOM 930 O O . PRO A 1 119 ? -16.144 6.296 15.382 1.00 95.62 119 PRO A O 1
ATOM 933 N N . TYR A 1 120 ? -15.470 4.438 14.332 1.00 94.88 120 TYR A N 1
ATOM 934 C CA . TYR A 1 120 ? -15.023 3.737 15.547 1.00 94.88 120 TYR A CA 1
ATOM 935 C C . TYR A 1 120 ? -14.057 4.576 16.399 1.00 94.88 120 TYR A C 1
ATOM 937 O O . TYR A 1 120 ? -14.125 4.538 17.626 1.00 94.88 120 TYR A O 1
ATOM 945 N N . TRP A 1 121 ? -13.180 5.363 15.766 1.00 95.19 121 TRP A N 1
ATOM 946 C CA . TRP A 1 121 ? -12.202 6.174 16.490 1.00 95.19 121 TRP A CA 1
ATOM 947 C C . TRP A 1 121 ? -12.835 7.323 17.271 1.00 95.19 121 TRP A C 1
ATOM 949 O O . TRP A 1 121 ? -12.275 7.727 18.283 1.00 95.19 121 TRP A O 1
ATOM 959 N N . GLU A 1 122 ? -13.993 7.826 16.843 1.00 92.00 122 GLU A N 1
ATOM 960 C CA . GLU A 1 122 ? -14.721 8.881 17.558 1.00 92.00 122 GLU A CA 1
ATOM 961 C C . GLU A 1 122 ? -15.293 8.372 18.887 1.00 92.00 122 GLU A C 1
ATOM 963 O O . GLU A 1 122 ? -15.448 9.139 19.835 1.00 92.00 122 GLU A O 1
ATOM 968 N N . GLY A 1 123 ? -15.564 7.065 18.977 1.00 87.69 123 GLY A N 1
ATOM 969 C CA . GLY A 1 123 ? -16.027 6.408 20.198 1.00 87.69 123 GLY A CA 1
ATOM 970 C C . GLY A 1 123 ? -14.933 6.175 21.245 1.00 87.69 123 GLY A C 1
ATOM 971 O O . GLY A 1 123 ? -15.250 5.806 22.375 1.00 87.69 123 GLY A O 1
ATOM 972 N N . LEU A 1 124 ? -13.657 6.385 20.902 1.00 88.56 124 LEU A N 1
ATOM 973 C CA . LEU A 1 124 ? -12.528 6.200 21.813 1.00 88.56 124 LEU A CA 1
ATOM 974 C C . LEU A 1 124 ? -12.061 7.551 22.371 1.00 88.56 124 LEU A C 1
ATOM 976 O O . LEU A 1 124 ? -11.471 8.364 21.665 1.00 88.56 124 LEU A O 1
ATOM 980 N N . SER A 1 125 ? -12.284 7.775 23.668 1.00 77.62 125 SER A N 1
ATOM 981 C CA . SER A 1 125 ? -11.868 9.003 24.364 1.00 77.62 125 SER A CA 1
ATOM 982 C C . SER A 1 125 ? -10.359 9.093 24.611 1.00 77.62 125 SER A C 1
ATOM 984 O O . SER A 1 125 ? -9.816 10.183 24.776 1.00 77.62 125 SER A O 1
ATOM 986 N N . GLU A 1 126 ? -9.673 7.952 24.654 1.00 82.25 126 GLU A N 1
ATOM 987 C CA . GLU A 1 126 ? -8.235 7.833 24.891 1.00 82.25 126 GLU A CA 1
ATOM 988 C C . GLU A 1 126 ? -7.678 6.575 24.206 1.00 82.25 126 GLU A C 1
ATOM 990 O O . GLU A 1 126 ? -8.421 5.756 23.668 1.00 82.25 126 GLU A O 1
ATOM 995 N N . ASN A 1 127 ? -6.352 6.408 24.211 1.00 86.06 127 ASN A N 1
ATOM 996 C CA . ASN A 1 127 ? -5.675 5.199 23.723 1.00 86.06 127 ASN A CA 1
ATOM 997 C C . ASN A 1 127 ? -5.895 4.855 22.233 1.00 86.06 127 ASN A C 1
ATOM 999 O O . ASN A 1 127 ? -5.597 3.737 21.820 1.00 86.06 127 ASN A O 1
ATOM 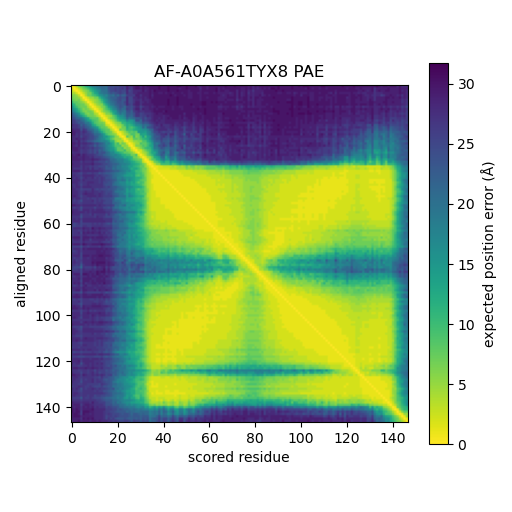1003 N N . VAL A 1 128 ? -6.319 5.810 21.394 1.00 89.31 128 VAL A N 1
ATOM 1004 C CA . VAL A 1 128 ? -6.508 5.614 19.937 1.00 89.31 128 VAL A CA 1
ATOM 1005 C C . VAL A 1 128 ? -5.241 5.083 19.255 1.00 89.31 128 VAL A C 1
ATOM 1007 O O . VAL A 1 128 ? -5.319 4.246 18.360 1.00 89.31 128 VAL A O 1
ATOM 1010 N N . VAL A 1 129 ? -4.058 5.526 19.692 1.00 89.62 129 VAL A N 1
ATOM 1011 C CA . VAL A 1 129 ? -2.779 5.020 19.166 1.00 89.62 129 VAL A CA 1
ATOM 1012 C C . VAL A 1 129 ? -2.594 3.540 19.505 1.00 89.62 129 VAL A C 1
ATOM 1014 O O . VAL A 1 129 ? -2.297 2.755 18.610 1.00 89.62 129 VAL A O 1
ATOM 1017 N N . ALA A 1 130 ? -2.821 3.142 20.760 1.00 89.38 130 ALA A N 1
ATOM 1018 C CA . ALA A 1 130 ? -2.735 1.741 21.175 1.00 89.38 130 ALA A CA 1
ATOM 1019 C C . ALA A 1 130 ? -3.779 0.871 20.451 1.00 89.38 130 ALA A C 1
ATOM 1021 O O . ALA A 1 130 ? -3.449 -0.217 19.987 1.00 89.38 130 ALA A O 1
ATOM 1022 N N . ALA A 1 131 ? -4.996 1.387 20.256 1.00 91.94 131 ALA A N 1
ATOM 1023 C CA . ALA A 1 131 ? -6.041 0.725 19.480 1.00 91.94 131 ALA A CA 1
ATOM 1024 C C . ALA A 1 131 ? -5.641 0.535 18.008 1.00 91.94 131 ALA A C 1
ATOM 1026 O O . ALA A 1 131 ? -5.813 -0.545 17.457 1.00 91.94 131 ALA A O 1
ATOM 1027 N N . ARG A 1 132 ? -5.034 1.540 17.364 1.00 93.25 132 ARG A N 1
ATOM 1028 C CA . ARG A 1 132 ? -4.520 1.407 15.989 1.00 93.25 132 ARG A CA 1
ATOM 1029 C C . ARG A 1 132 ? -3.385 0.389 15.884 1.00 93.25 132 ARG A C 1
ATOM 1031 O O . ARG A 1 132 ? -3.366 -0.388 14.934 1.00 93.25 132 ARG A O 1
ATOM 1038 N N . MET A 1 133 ? -2.477 0.362 16.862 1.00 91.56 133 MET A N 1
ATOM 1039 C CA . MET A 1 133 ? -1.427 -0.661 16.927 1.00 91.56 133 MET A CA 1
ATOM 1040 C C . MET A 1 133 ? -2.032 -2.062 17.070 1.00 91.56 133 MET A C 1
ATOM 1042 O O . MET A 1 133 ? -1.665 -2.964 16.326 1.00 91.56 133 MET A O 1
ATOM 1046 N N . ALA A 1 134 ? -3.014 -2.238 17.957 1.00 91.56 134 ALA A N 1
ATOM 1047 C CA . ALA A 1 134 ? -3.712 -3.511 18.115 1.00 91.56 134 ALA A CA 1
ATOM 1048 C C . ALA A 1 134 ? -4.481 -3.921 16.844 1.00 91.56 134 ALA A C 1
ATOM 1050 O O . ALA A 1 134 ? -4.444 -5.089 16.461 1.00 91.56 134 ALA A O 1
ATOM 1051 N N . LEU A 1 135 ? -5.116 -2.972 16.144 1.00 94.44 135 LEU A N 1
ATOM 1052 C CA . LEU A 1 135 ? -5.808 -3.228 14.877 1.00 94.44 135 LEU A CA 1
ATOM 1053 C C . LEU A 1 135 ? -4.854 -3.787 13.815 1.00 94.44 135 LEU A C 1
ATOM 1055 O O . LEU A 1 135 ? -5.224 -4.710 13.089 1.00 94.44 135 LEU A O 1
ATOM 1059 N N . GLN A 1 136 ? -3.618 -3.283 13.750 1.00 91.31 136 GLN A N 1
ATOM 1060 C CA . GLN A 1 136 ? -2.614 -3.778 12.809 1.00 91.31 136 GLN A CA 1
ATOM 1061 C C . GLN A 1 136 ? -2.383 -5.289 12.965 1.00 91.31 136 GLN A C 1
ATOM 1063 O O . GLN A 1 136 ? -2.265 -5.992 11.965 1.00 91.31 136 GLN A O 1
ATOM 1068 N N . HIS A 1 137 ? -2.430 -5.807 14.192 1.00 88.19 137 HIS A N 1
ATOM 1069 C CA . HIS A 1 137 ? -2.246 -7.228 14.506 1.00 88.19 137 HIS A CA 1
ATOM 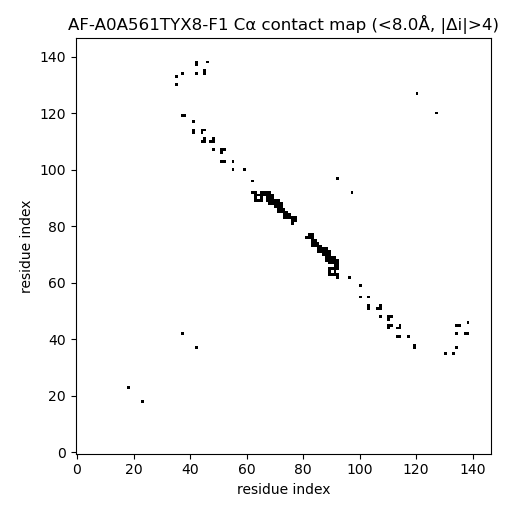1070 C C . HIS A 1 137 ? -3.561 -8.015 14.638 1.00 88.19 137 HIS A C 1
ATOM 1072 O O . HIS A 1 137 ? -3.542 -9.225 14.848 1.00 88.19 137 HIS A O 1
ATOM 1078 N N . ALA A 1 138 ? -4.728 -7.382 14.467 1.00 85.44 138 ALA A N 1
ATOM 1079 C CA . ALA A 1 138 ? -6.028 -8.025 14.698 1.00 85.44 138 ALA A CA 1
ATOM 1080 C C . ALA A 1 138 ? -6.291 -9.246 13.794 1.00 85.44 138 ALA A C 1
ATOM 1082 O O . ALA A 1 138 ? -7.111 -10.101 14.125 1.00 85.44 138 ALA A O 1
ATOM 1083 N N . HIS A 1 139 ? -5.599 -9.332 12.658 1.00 80.06 139 HIS A N 1
ATOM 1084 C CA . HIS A 1 139 ? -5.667 -10.451 11.717 1.00 80.06 139 HIS A CA 1
ATOM 1085 C C . HIS A 1 139 ? -4.726 -11.621 12.069 1.00 80.06 139 HIS A C 1
ATOM 1087 O O . HIS A 1 139 ? -4.872 -12.699 11.500 1.00 80.06 139 HIS A O 1
ATOM 1093 N N . GLU A 1 140 ? -3.776 -11.414 12.984 1.00 74.56 140 GLU A N 1
ATOM 1094 C CA . GLU A 1 140 ? -2.823 -12.424 13.466 1.00 74.56 140 GLU A CA 1
ATOM 1095 C C . GLU A 1 140 ? -3.333 -13.135 14.723 1.00 74.56 140 GLU A C 1
ATOM 1097 O O . GLU A 1 140 ? -2.870 -14.231 15.032 1.00 74.56 140 GLU A O 1
ATOM 1102 N N . GLN A 1 141 ? -4.300 -12.542 15.436 1.00 59.19 141 GLN A N 1
ATOM 1103 C CA . GLN A 1 141 ? -4.943 -13.187 16.576 1.00 59.19 141 GLN A CA 1
ATOM 1104 C C . GLN A 1 141 ? -5.665 -14.459 16.105 1.00 59.19 141 GLN A C 1
ATOM 1106 O O . GLN A 1 141 ? -6.624 -14.364 15.329 1.00 59.19 141 GLN A O 1
ATOM 1111 N N . PRO A 1 142 ? -5.229 -15.653 16.547 1.00 44.25 142 PRO A N 1
ATOM 1112 C CA . PRO A 1 142 ? -5.906 -16.884 16.193 1.00 44.25 142 PRO A CA 1
ATOM 1113 C C . PRO A 1 142 ? -7.312 -16.867 16.795 1.00 44.25 142 PRO A C 1
ATOM 1115 O O . PRO A 1 142 ? -7.516 -16.479 17.946 1.00 44.25 142 PRO A O 1
ATOM 1118 N N . ALA A 1 143 ? -8.293 -17.289 16.001 1.00 45.38 143 ALA A N 1
ATOM 1119 C CA . ALA A 1 143 ? -9.633 -17.554 16.489 1.00 45.38 143 ALA A CA 1
ATOM 1120 C C . ALA A 1 143 ? -9.563 -18.648 17.566 1.00 45.38 143 ALA A C 1
ATOM 1122 O O . ALA A 1 143 ? -9.428 -19.818 17.234 1.00 45.38 143 ALA A O 1
ATOM 1123 N N . GLY A 1 144 ? -9.639 -18.243 18.835 1.00 40.81 144 GLY A N 1
ATOM 1124 C CA . GLY A 1 144 ? -9.967 -19.089 19.978 1.00 40.81 144 GLY A CA 1
ATOM 1125 C C . GLY A 1 144 ? -9.016 -20.254 20.248 1.00 40.81 144 GLY A C 1
ATOM 1126 O O . GLY A 1 144 ? -9.149 -21.335 19.681 1.00 40.81 144 GLY A O 1
ATOM 1127 N N . GLU A 1 145 ? -8.177 -20.101 21.269 1.00 36.44 145 GLU A N 1
ATOM 1128 C CA . GLU A 1 145 ? -7.850 -21.234 22.135 1.00 36.44 145 GLU A CA 1
ATOM 1129 C C . GLU A 1 145 ? -9.135 -21.632 22.883 1.00 36.44 145 GLU A C 1
ATOM 1131 O O . GLU A 1 145 ? -9.429 -21.161 23.978 1.00 36.44 145 GLU A O 1
ATOM 1136 N N . ALA A 1 146 ? -9.963 -22.446 22.229 1.00 39.06 146 ALA A N 1
ATOM 1137 C CA . ALA A 1 146 ? -10.957 -23.277 22.883 1.00 39.06 146 ALA A CA 1
ATOM 1138 C C . ALA A 1 146 ? -10.333 -24.667 23.058 1.00 39.06 146 ALA A C 1
ATOM 1140 O O . ALA A 1 146 ? -10.244 -25.440 22.101 1.00 39.06 146 ALA A O 1
ATOM 1141 N N . GLY A 1 147 ? -9.876 -24.945 24.278 1.00 32.56 147 GLY A N 1
ATOM 1142 C CA . GLY A 1 147 ? -9.371 -26.238 24.734 1.00 32.56 147 GLY A CA 1
ATOM 1143 C C . GLY A 1 147 ? -9.401 -26.308 26.248 1.00 32.56 147 GLY A C 1
ATOM 1144 O O . GLY A 1 147 ? -8.552 -25.631 26.862 1.00 32.56 147 GLY A O 1
#

Foldseek 3Di:
DDDDDDDDDDDDDDDPPPPDPVNVVVVVVVVDQPPDPDDPVLLVLLVQLVVLVVVLVVLVVPAFPAQDFDAKDWDDDDPPDPDIDIDHTHNHDDPVSVVVNVVSVVSNVVSVCCNVVPCVLVVDPDCSVVVVVVSNCVVVPDDDPPD

Sequence (147 aa):
MRPEWGGAARVSAGTVTGVSSQTIFEQSYYSGVPTYDFPQDLRDAQLALHRTRAAMEQYAKTLAWSAEPMPGWEADKQLHSGYRSAKPDSPGYTDEQREQLAAYRAQLLELSTAVMTHPYWEGLSENVVAARMALQHAHEQPAGEAG

Solvent-accessible surface area (backbone atoms only — not comparable to full-atom values): 9350 Å² total; per-residue (Å²): 141,81,87,87,82,86,81,91,75,93,75,80,93,70,84,78,78,75,74,53,74,68,58,58,58,51,53,67,58,60,77,71,55,80,85,76,86,70,54,67,68,55,52,49,36,48,51,50,38,52,52,50,51,51,51,46,54,58,52,56,70,74,49,56,95,32,70,53,66,38,81,45,52,70,51,74,69,44,88,98,48,94,58,58,60,69,47,72,66,22,82,21,55,53,70,69,54,51,50,54,52,48,52,46,51,52,51,47,50,53,32,49,48,55,52,75,71,36,72,72,60,77,76,44,95,63,63,60,68,60,51,52,58,49,53,74,48,57,82,71,59,74,87,68,97,81,127

Radius of gyration: 26.24 Å; Cα contacts (8 Å, |Δi|>4): 89; chains: 1; bounding box: 70×45×61 Å

pLDDT: mean 79.31, std 23.75, range [31.69, 98.62]

Organism: NCBI:txid887462

Secondary structure (DSSP, 8-state):
--------------------HHHHHHHHHHTTS------HHHHHHHHHHHHHHHHHHHHHTTS-S-SS-B--EEPPPPTT-S---EEPPB----HHHHHHHHHHHHHHHHHHHHHHT-GGGGG-SS-HHHHHHHHHHTTTS-S----

Mean predicted aligned error: 13.38 Å

Nearest PDB structures (foldseek):
  9c3c-assembly1_n  TM=3.521E-01  e=3.331E+00  Oryctolagus cuniculus